Protein AF-A0A972VEL7-F1 (afdb_monomer_lite)

Foldseek 3Di:
DALVVLCVLLVHDPPDDLVVSVVSLVVVLVVLVVQCDPPHDPVSNVVSVVSNVSSVVSNVNNPDDPPPDDDDDDDDDDDPDDPPDPPPVVVVVVVVVVPDPDPPVVVVVVVVVVVVVVVVVVVD

Structure (mmCIF, N/CA/C/O backbone):
data_AF-A0A972VEL7-F1
#
_entry.id   AF-A0A972VEL7-F1
#
loop_
_atom_site.group_PDB
_atom_site.id
_atom_site.type_symbol
_atom_site.label_atom_id
_atom_site.label_alt_id
_atom_site.label_comp_id
_atom_site.label_asym_id
_atom_site.label_entity_id
_atom_site.label_seq_id
_atom_site.pdbx_PDB_ins_code
_atom_site.Cartn_x
_atom_site.Cartn_y
_atom_site.Cartn_z
_atom_site.occupancy
_atom_site.B_iso_or_equiv
_atom_site.auth_seq_id
_atom_site.auth_comp_id
_atom_site.auth_asym_id
_atom_site.auth_atom_id
_atom_site.pdbx_PDB_model_num
ATOM 1 N N . MET A 1 1 ? 3.871 1.794 16.762 1.00 67.38 1 MET A N 1
ATOM 2 C CA . MET A 1 1 ? 3.010 2.881 16.251 1.00 67.38 1 MET A CA 1
ATOM 3 C C . MET A 1 1 ? 1.675 2.881 16.990 1.00 67.38 1 MET A C 1
ATOM 5 O O . MET A 1 1 ? 1.103 1.811 17.176 1.00 67.38 1 MET A O 1
ATOM 9 N N . THR A 1 2 ? 1.201 4.034 17.469 1.00 83.81 2 THR A N 1
ATOM 10 C CA . THR A 1 2 ? -0.061 4.138 18.234 1.00 83.81 2 THR A CA 1
ATOM 11 C C . THR A 1 2 ? -1.268 4.430 17.333 1.00 83.81 2 THR A C 1
ATOM 13 O O . THR A 1 2 ? -1.120 4.937 16.223 1.00 83.81 2 THR A O 1
ATOM 16 N N . LYS A 1 3 ? -2.494 4.159 17.812 1.00 79.81 3 LYS A N 1
ATOM 17 C CA . LYS A 1 3 ? -3.736 4.441 17.058 1.00 79.81 3 LYS A CA 1
ATOM 18 C C . LYS A 1 3 ? -3.921 5.926 16.730 1.00 79.81 3 LYS A C 1
ATOM 20 O O . LYS A 1 3 ? -4.481 6.260 15.692 1.00 79.81 3 LYS A O 1
ATOM 25 N N . THR A 1 4 ? -3.454 6.819 17.599 1.00 83.19 4 THR A N 1
ATOM 26 C CA . THR A 1 4 ? -3.493 8.271 17.373 1.00 83.19 4 THR A CA 1
ATOM 27 C C . THR A 1 4 ? -2.503 8.699 16.294 1.00 83.19 4 THR A C 1
ATOM 29 O O . THR A 1 4 ? -2.877 9.460 15.406 1.00 83.19 4 THR A O 1
ATOM 32 N N . GLN A 1 5 ? -1.282 8.152 16.308 1.00 83.19 5 GLN A N 1
ATOM 33 C CA . GLN A 1 5 ? -0.308 8.353 15.230 1.00 83.19 5 GLN A CA 1
ATOM 34 C C . GLN A 1 5 ? -0.838 7.815 13.896 1.00 83.19 5 GLN A C 1
ATOM 36 O O . GLN A 1 5 ? -0.767 8.512 12.894 1.00 83.19 5 GLN A O 1
ATOM 41 N N . ALA A 1 6 ? -1.465 6.637 13.896 1.00 84.69 6 ALA A N 1
ATOM 42 C CA . ALA A 1 6 ? -2.080 6.053 12.706 1.00 84.69 6 ALA A CA 1
ATOM 43 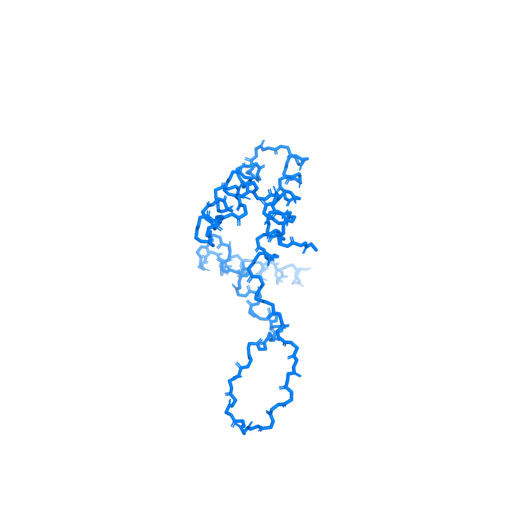C C . ALA A 1 6 ? -3.163 6.931 12.082 1.00 84.69 6 ALA A C 1
ATOM 45 O O . ALA A 1 6 ? -3.179 7.144 10.873 1.00 84.69 6 ALA A O 1
ATOM 46 N N . ARG A 1 7 ? -4.039 7.495 12.916 1.00 84.38 7 ARG A N 1
ATOM 47 C CA . ARG A 1 7 ? -5.063 8.438 12.460 1.00 84.38 7 ARG A CA 1
ATOM 48 C C . ARG A 1 7 ? -4.457 9.717 11.896 1.00 84.38 7 ARG A C 1
ATOM 50 O O . ARG A 1 7 ? -4.962 10.214 10.899 1.00 84.38 7 ARG A O 1
ATOM 57 N N . LYS A 1 8 ? -3.362 10.210 12.485 1.00 87.06 8 LYS A N 1
ATOM 58 C CA . LYS A 1 8 ? -2.645 11.387 11.980 1.00 87.06 8 LYS A CA 1
ATOM 59 C C . LYS A 1 8 ? -2.022 11.127 10.605 1.00 87.06 8 LYS A C 1
ATOM 61 O O . LYS A 1 8 ? -2.199 11.954 9.721 1.00 87.06 8 LYS A O 1
ATOM 66 N N . ILE A 1 9 ? -1.366 9.979 10.419 1.00 85.44 9 ILE A N 1
ATOM 67 C CA . ILE A 1 9 ? -0.766 9.579 9.131 1.00 85.44 9 ILE A CA 1
ATOM 68 C C . ILE A 1 9 ? -1.838 9.436 8.046 1.00 85.44 9 ILE A C 1
ATOM 70 O O . ILE A 1 9 ? -1.651 9.889 6.925 1.00 85.44 9 ILE A O 1
ATOM 74 N N . LEU A 1 10 ? -3.000 8.878 8.390 1.00 83.44 10 LEU A N 1
ATOM 75 C CA . LEU A 1 10 ? -4.114 8.734 7.453 1.00 83.44 10 LEU A CA 1
ATOM 76 C C . LEU A 1 10 ? -4.941 10.023 7.263 1.00 83.44 10 LEU A C 1
ATOM 78 O O . LEU A 1 10 ? -5.883 10.022 6.474 1.00 83.44 10 LEU A O 1
ATOM 82 N N . GLY A 1 11 ? -4.644 11.105 7.994 1.00 86.06 11 GLY A N 1
ATOM 83 C CA . GLY A 1 11 ? -5.407 12.359 7.938 1.00 86.06 11 GLY A CA 1
ATOM 84 C C . GLY A 1 11 ? -6.843 12.247 8.467 1.00 86.06 11 GLY A C 1
ATOM 85 O O . GLY A 1 11 ? -7.735 12.972 8.032 1.00 86.06 11 GLY A O 1
ATOM 86 N N . ILE A 1 12 ? -7.098 11.312 9.383 1.00 86.25 12 ILE A N 1
ATOM 87 C CA . ILE A 1 12 ? -8.436 10.964 9.864 1.00 86.25 12 ILE A CA 1
ATOM 88 C C . ILE A 1 12 ? -8.699 11.608 11.232 1.00 86.25 12 ILE A C 1
ATOM 90 O O . ILE A 1 12 ? -7.882 11.515 12.149 1.00 86.25 12 ILE A O 1
ATOM 94 N N . SER A 1 13 ? -9.889 12.196 11.405 1.00 83.69 13 SER A N 1
ATOM 95 C CA . SER A 1 13 ? -10.357 12.694 12.706 1.00 83.69 13 SER A CA 1
ATOM 96 C C . SER A 1 13 ? -10.420 11.585 13.768 1.00 83.69 13 SER A C 1
ATOM 98 O O . SER A 1 13 ? -10.761 10.433 13.487 1.00 83.69 13 SER A O 1
ATOM 100 N N . SER A 1 14 ? -10.175 11.937 15.031 1.00 78.25 14 SER A N 1
ATOM 101 C CA . SER A 1 14 ? -10.312 11.024 16.173 1.00 78.25 14 SER A CA 1
ATOM 102 C C . SER A 1 14 ? -11.728 10.444 16.331 1.00 78.25 14 SER A C 1
ATOM 104 O O . SER A 1 14 ? -11.869 9.355 16.897 1.00 78.25 14 SER A O 1
ATOM 106 N N . SER A 1 15 ? -12.748 11.128 15.803 1.00 78.94 15 SER A N 1
ATOM 107 C CA . SER A 1 15 ? -14.159 10.723 15.831 1.00 78.94 15 SER A CA 1
ATOM 108 C C . SER A 1 15 ? -14.604 9.881 14.631 1.00 78.94 15 SER A C 1
ATOM 110 O O . SER A 1 15 ? -15.733 9.392 14.610 1.00 78.94 15 SER A O 1
ATOM 112 N N . ALA A 1 16 ? -13.751 9.690 13.622 1.00 81.56 16 ALA A N 1
ATOM 113 C CA . ALA A 1 16 ? -14.135 8.957 12.424 1.00 81.56 16 ALA A CA 1
ATOM 114 C C . ALA A 1 16 ? -14.331 7.458 12.709 1.00 81.56 16 ALA A C 1
ATOM 116 O O . ALA A 1 16 ? -13.497 6.801 13.341 1.00 81.56 16 ALA A O 1
ATOM 117 N N . GLY A 1 17 ? -15.433 6.909 12.196 1.00 84.12 17 GLY A N 1
ATOM 118 C CA . GLY A 1 17 ? -15.717 5.479 12.255 1.00 84.12 17 GLY A CA 1
ATOM 119 C C . GLY A 1 17 ? -14.778 4.645 11.377 1.00 84.12 17 GLY A C 1
ATOM 120 O O . GLY A 1 17 ? -14.173 5.131 10.424 1.00 84.12 17 GLY A O 1
ATOM 121 N N . LEU A 1 18 ? -14.699 3.341 11.657 1.00 83.19 18 LEU A N 1
ATOM 122 C CA . LEU A 1 18 ? -13.827 2.412 10.923 1.00 83.19 18 LEU A CA 1
ATOM 123 C C . LEU A 1 18 ? -14.114 2.398 9.406 1.00 83.19 18 LEU A C 1
ATOM 125 O O . LEU A 1 18 ? -13.189 2.373 8.604 1.00 83.19 18 LEU A O 1
ATOM 129 N N . LYS A 1 19 ? -15.393 2.475 9.007 1.00 85.19 19 LYS A N 1
ATOM 130 C CA . LYS A 1 19 ? -15.803 2.478 7.589 1.00 85.19 19 LYS A CA 1
ATOM 131 C C . LYS A 1 19 ? -15.361 3.738 6.837 1.00 85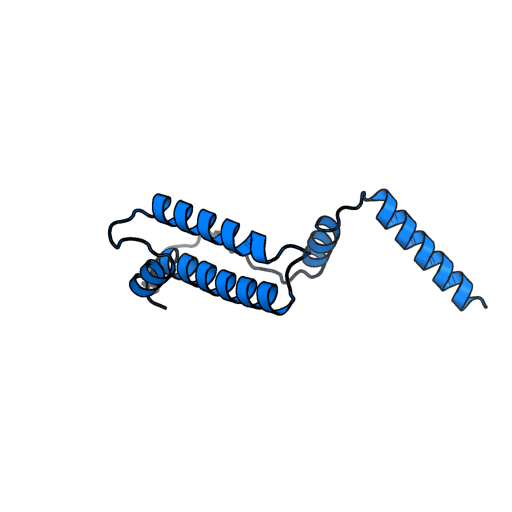.19 19 LYS A C 1
ATOM 133 O O . LYS A 1 19 ? -15.001 3.655 5.665 1.00 85.19 19 LYS A O 1
ATOM 138 N N . SER A 1 20 ? -15.402 4.911 7.477 1.00 86.44 20 SER A N 1
ATOM 139 C CA . SER A 1 20 ? -14.916 6.142 6.840 1.00 86.44 20 SER A CA 1
ATOM 140 C C . SER A 1 20 ? -13.393 6.148 6.764 1.00 86.44 20 SER A C 1
ATOM 142 O O . SER A 1 20 ? -12.841 6.528 5.735 1.00 86.44 20 SER A O 1
ATOM 144 N N . ALA A 1 21 ? -12.728 5.633 7.800 1.00 86.75 21 ALA A N 1
ATOM 145 C CA . ALA A 1 21 ? -11.289 5.420 7.806 1.00 86.75 21 ALA A CA 1
ATOM 146 C C . ALA A 1 21 ? -10.828 4.485 6.676 1.00 86.75 21 ALA A C 1
ATOM 148 O O . ALA A 1 21 ? -9.865 4.795 5.980 1.00 86.75 21 ALA A O 1
ATOM 149 N N . GLU A 1 22 ? -11.550 3.386 6.439 1.00 88.00 22 GLU A N 1
ATOM 150 C CA . GLU A 1 22 ? -11.264 2.452 5.345 1.00 88.00 22 GLU A CA 1
ATOM 151 C C . GLU A 1 22 ? -11.382 3.120 3.972 1.00 88.00 22 GLU A C 1
ATOM 153 O O . GLU A 1 22 ? -10.540 2.923 3.096 1.00 88.00 22 GLU A O 1
ATOM 158 N N . ARG A 1 23 ? -12.416 3.947 3.780 1.00 90.56 23 ARG A N 1
ATOM 159 C CA . ARG A 1 23 ? -12.623 4.675 2.523 1.00 90.56 23 ARG A CA 1
ATOM 160 C C . ARG A 1 23 ? -11.479 5.650 2.244 1.00 90.56 23 ARG A C 1
ATOM 162 O O . ARG A 1 23 ? -11.030 5.736 1.104 1.00 90.56 23 ARG A O 1
ATOM 169 N N . ILE A 1 24 ? -11.020 6.365 3.272 1.00 89.75 24 ILE A N 1
ATOM 170 C CA . ILE A 1 24 ? -9.891 7.299 3.170 1.00 89.75 24 ILE A CA 1
ATOM 171 C C . ILE A 1 24 ? -8.609 6.533 2.844 1.00 89.75 24 ILE A C 1
ATOM 173 O O . ILE A 1 24 ? -7.938 6.864 1.872 1.00 89.75 24 ILE A O 1
ATOM 177 N N . TYR A 1 25 ? -8.336 5.450 3.573 1.00 90.25 25 TYR A N 1
ATOM 178 C CA . TYR A 1 25 ? -7.194 4.577 3.316 1.00 90.25 25 TYR A CA 1
ATOM 179 C C . TYR A 1 25 ? -7.167 4.066 1.866 1.00 90.25 25 TYR A C 1
ATOM 181 O O . TYR A 1 25 ? -6.171 4.242 1.169 1.00 90.25 25 TYR A O 1
ATOM 189 N N . ARG A 1 26 ? -8.282 3.513 1.365 1.00 91.12 26 ARG A N 1
ATOM 190 C CA . ARG A 1 26 ? -8.369 3.029 -0.024 1.00 91.12 26 ARG A CA 1
ATOM 191 C C . ARG A 1 26 ? -8.128 4.144 -1.044 1.00 91.12 26 ARG A C 1
ATOM 193 O O . ARG A 1 26 ? -7.445 3.910 -2.038 1.00 91.12 26 ARG A O 1
ATOM 200 N N . ARG A 1 27 ? -8.673 5.342 -0.805 1.00 92.56 27 ARG A N 1
ATOM 201 C CA . ARG A 1 27 ? -8.474 6.505 -1.684 1.00 92.56 27 ARG A CA 1
ATOM 202 C C . ARG A 1 27 ? -6.999 6.911 -1.744 1.00 92.56 27 ARG A C 1
ATOM 204 O O . ARG A 1 27 ? -6.488 7.123 -2.841 1.00 92.56 27 ARG A O 1
ATOM 211 N N . GLU A 1 28 ? -6.324 6.995 -0.601 1.00 90.12 28 GLU A N 1
ATOM 212 C CA . GLU A 1 28 ? -4.903 7.357 -0.552 1.00 90.12 28 GLU A CA 1
ATOM 213 C C . GLU A 1 28 ? -4.021 6.276 -1.187 1.00 90.12 28 GLU A C 1
ATOM 215 O O . GLU A 1 28 ? -3.165 6.594 -2.010 1.00 90.12 28 GLU A O 1
ATOM 220 N N . CYS A 1 29 ? -4.294 4.991 -0.934 1.00 90.38 29 CYS A N 1
ATOM 221 C CA . CYS A 1 29 ? -3.590 3.899 -1.611 1.00 90.38 29 CYS A CA 1
ATOM 222 C C . CYS A 1 29 ? -3.731 3.975 -3.136 1.00 90.38 29 CYS A C 1
ATOM 224 O O . CYS A 1 29 ? -2.731 3.874 -3.842 1.00 90.38 29 CYS A O 1
ATOM 226 N N . GLN A 1 30 ? -4.940 4.209 -3.656 1.00 92.56 30 GLN A N 1
ATOM 227 C CA . GLN A 1 30 ? -5.152 4.365 -5.099 1.00 92.56 30 GLN A CA 1
ATOM 228 C C . GLN A 1 30 ? -4.389 5.558 -5.678 1.00 92.56 30 GLN A C 1
ATOM 230 O O . GLN A 1 30 ? -3.910 5.490 -6.808 1.00 92.56 30 GLN A O 1
ATOM 235 N N . LYS A 1 31 ? -4.277 6.658 -4.927 1.00 91.44 31 LYS A N 1
ATOM 236 C CA . LYS A 1 31 ? -3.521 7.838 -5.352 1.00 91.44 31 LYS A CA 1
ATOM 237 C C . LYS A 1 31 ? -2.029 7.522 -5.456 1.00 91.44 31 LYS A C 1
ATOM 239 O O . LYS A 1 31 ? -1.422 7.816 -6.481 1.00 91.44 31 LYS A O 1
ATOM 244 N N . VAL A 1 32 ? -1.465 6.866 -4.442 1.00 90.44 32 VAL A N 1
ATOM 245 C CA . VAL A 1 32 ? -0.046 6.477 -4.406 1.00 90.44 32 VAL A CA 1
ATOM 246 C C . VAL A 1 32 ? 0.281 5.427 -5.474 1.00 90.44 32 VAL A C 1
ATOM 248 O O . VAL A 1 32 ? 1.305 5.536 -6.142 1.00 90.44 32 VAL A O 1
ATOM 251 N N . GLN A 1 33 ? -0.616 4.472 -5.731 1.00 88.94 33 GLN A N 1
ATOM 252 C CA . GLN A 1 33 ? -0.430 3.450 -6.771 1.00 88.94 33 GLN A CA 1
ATOM 253 C C . GLN A 1 33 ? -0.266 4.034 -8.181 1.00 88.94 33 GLN A C 1
ATOM 255 O O . GLN A 1 33 ? 0.477 3.475 -8.984 1.00 88.94 33 GLN A O 1
ATOM 260 N N . ARG A 1 34 ? -0.883 5.184 -8.490 1.00 89.62 34 ARG A N 1
ATOM 261 C CA . ARG A 1 34 ? -0.667 5.866 -9.782 1.00 89.62 34 ARG A CA 1
ATOM 262 C C . ARG A 1 34 ? 0.781 6.313 -9.960 1.00 89.62 34 ARG A C 1
ATOM 264 O O . ARG A 1 34 ? 1.292 6.301 -11.074 1.00 89.62 34 ARG A O 1
ATOM 271 N N . HIS A 1 35 ? 1.461 6.654 -8.868 1.00 85.62 35 HIS A N 1
ATOM 272 C CA . HIS A 1 35 ? 2.874 7.021 -8.901 1.00 85.62 35 HIS A CA 1
ATOM 273 C C . HIS A 1 35 ? 3.798 5.808 -9.100 1.00 85.62 35 HIS A C 1
ATOM 275 O O . HIS A 1 35 ? 4.943 5.979 -9.508 1.00 85.62 35 HIS A O 1
ATOM 281 N N . MET A 1 36 ? 3.294 4.583 -8.920 1.00 81.81 36 MET A N 1
ATOM 282 C CA . MET A 1 36 ? 4.036 3.345 -9.188 1.00 81.81 36 MET A CA 1
ATOM 283 C C . MET A 1 36 ? 3.936 2.872 -10.650 1.00 81.81 36 MET A C 1
ATOM 285 O O . MET A 1 36 ? 4.566 1.878 -11.009 1.00 81.81 36 MET A O 1
ATOM 289 N N . MET A 1 37 ? 3.164 3.560 -11.501 1.00 86.62 37 MET A N 1
ATOM 290 C CA . MET A 1 37 ? 2.966 3.159 -12.896 1.00 86.62 37 MET A CA 1
ATOM 291 C C . MET A 1 37 ? 4.257 3.239 -13.734 1.00 86.62 37 MET A C 1
ATOM 293 O O . MET A 1 37 ? 5.115 4.100 -13.493 1.00 86.62 37 MET A O 1
ATOM 297 N N . PRO A 1 38 ? 4.397 2.362 -14.748 1.00 74.00 38 PRO A N 1
ATOM 298 C CA . PRO A 1 38 ? 5.480 2.463 -15.716 1.00 74.00 38 PRO A CA 1
ATOM 299 C C . PRO A 1 38 ? 5.356 3.793 -16.471 1.00 74.00 38 PRO A C 1
ATOM 301 O O . PRO A 1 38 ? 4.325 4.086 -17.065 1.00 74.00 38 PRO A O 1
ATOM 304 N N . GLY A 1 39 ? 6.397 4.620 -16.388 1.00 85.12 39 GLY A N 1
ATOM 305 C CA . GLY A 1 39 ? 6.414 5.989 -16.921 1.00 85.12 39 GLY A CA 1
ATOM 306 C C . GLY A 1 39 ? 7.019 7.000 -15.946 1.00 85.12 39 GLY A C 1
ATOM 307 O O . GLY A 1 39 ? 7.705 7.920 -16.374 1.00 85.12 39 GLY A O 1
ATOM 308 N N . ASN A 1 40 ? 6.871 6.767 -14.638 1.00 85.19 40 ASN A N 1
ATOM 309 C CA . ASN A 1 40 ? 7.504 7.597 -13.605 1.00 85.19 40 ASN A CA 1
ATOM 310 C C . ASN A 1 40 ? 8.951 7.165 -13.345 1.00 85.19 40 ASN A C 1
ATOM 312 O O . ASN A 1 40 ? 9.330 6.023 -13.638 1.00 85.19 40 ASN A O 1
ATOM 316 N N . THR A 1 41 ? 9.756 8.048 -12.762 1.00 91.44 41 THR A N 1
ATOM 317 C CA . THR A 1 41 ? 11.162 7.762 -12.440 1.00 91.44 41 THR A CA 1
ATOM 318 C C . THR A 1 41 ? 11.292 6.692 -11.349 1.00 91.44 41 THR A C 1
ATOM 320 O O . THR A 1 41 ? 10.378 6.468 -10.557 1.00 91.44 41 THR A O 1
ATOM 323 N N . ILE A 1 42 ? 12.443 6.013 -11.279 1.00 89.19 42 ILE A N 1
ATOM 324 C CA . ILE A 1 42 ? 12.694 4.975 -10.260 1.00 89.19 42 ILE A CA 1
ATOM 325 C C . ILE A 1 42 ? 12.580 5.557 -8.842 1.00 89.19 42 ILE A C 1
ATOM 327 O O . ILE A 1 42 ? 11.956 4.940 -7.980 1.00 89.19 42 ILE A O 1
ATOM 331 N N . LEU A 1 43 ? 13.112 6.764 -8.624 1.00 91.88 43 LEU A N 1
ATOM 332 C CA . LEU A 1 43 ? 13.026 7.476 -7.345 1.00 91.88 43 LEU A CA 1
ATOM 333 C C . LEU A 1 43 ? 11.576 7.749 -6.927 1.00 91.88 43 LEU A C 1
ATOM 335 O O . LEU A 1 43 ? 11.220 7.556 -5.767 1.00 91.88 43 LEU A O 1
ATOM 339 N N . GLU A 1 44 ? 10.717 8.158 -7.862 1.00 86.50 44 GLU A N 1
ATOM 340 C CA . GLU A 1 44 ? 9.295 8.383 -7.577 1.00 86.50 44 GLU A CA 1
ATOM 341 C C . GLU A 1 44 ? 8.570 7.088 -7.218 1.00 86.50 44 GLU A C 1
ATOM 343 O O . GLU A 1 44 ? 7.755 7.080 -6.295 1.00 86.50 44 GLU A O 1
ATOM 348 N N . ARG A 1 45 ? 8.891 5.981 -7.898 1.00 84.88 45 ARG A N 1
ATOM 349 C CA . ARG A 1 45 ? 8.300 4.671 -7.592 1.00 84.88 45 ARG A CA 1
ATOM 350 C C . ARG A 1 45 ? 8.746 4.152 -6.227 1.00 84.88 45 ARG A C 1
ATOM 352 O O . ARG A 1 45 ? 7.906 3.654 -5.483 1.00 84.88 45 ARG A O 1
ATOM 359 N N . GLN A 1 46 ? 10.023 4.314 -5.876 1.00 90.56 46 GLN A N 1
ATOM 360 C CA . GLN A 1 46 ? 10.543 3.965 -4.548 1.00 90.56 46 GLN A CA 1
ATOM 361 C C . GLN A 1 46 ? 9.865 4.793 -3.455 1.00 90.56 46 GLN A C 1
ATOM 363 O O . GLN A 1 46 ? 9.316 4.241 -2.508 1.00 90.56 46 GLN A O 1
ATOM 368 N N . LYS A 1 47 ? 9.778 6.114 -3.641 1.00 90.38 47 LYS A N 1
ATOM 369 C CA . LYS A 1 47 ? 9.094 6.998 -2.692 1.00 90.38 47 LYS A CA 1
ATOM 370 C C . LYS A 1 47 ? 7.609 6.653 -2.540 1.00 90.38 47 LYS A C 1
ATOM 372 O O . LYS A 1 47 ? 7.067 6.696 -1.435 1.00 90.38 47 LYS A O 1
ATOM 377 N N . ALA A 1 48 ? 6.939 6.298 -3.637 1.00 88.69 48 ALA A N 1
ATOM 378 C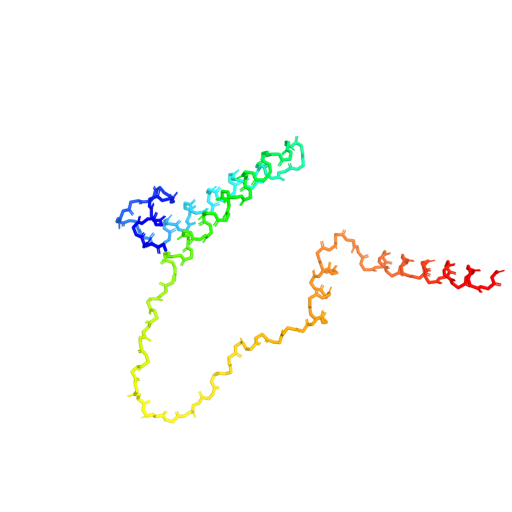 CA . ALA A 1 48 ? 5.558 5.830 -3.602 1.00 88.69 48 ALA A CA 1
ATOM 379 C C . ALA A 1 48 ? 5.429 4.508 -2.829 1.00 88.69 48 ALA A C 1
ATOM 381 O O . ALA A 1 48 ? 4.500 4.355 -2.040 1.00 88.69 48 ALA A O 1
ATOM 382 N N . GLN A 1 49 ? 6.377 3.585 -2.995 1.00 89.56 49 GLN A N 1
ATOM 383 C CA . GLN A 1 49 ? 6.415 2.327 -2.253 1.00 89.56 49 GLN A CA 1
ATOM 384 C C . GLN A 1 49 ? 6.581 2.555 -0.744 1.00 89.56 49 GLN A C 1
ATOM 386 O O . GLN A 1 49 ? 5.805 1.998 0.034 1.00 89.56 49 GLN A O 1
ATOM 391 N N . ASP A 1 50 ? 7.504 3.426 -0.336 1.00 92.44 50 ASP A N 1
ATOM 392 C CA . ASP A 1 50 ? 7.699 3.793 1.073 1.00 92.44 50 ASP A CA 1
ATOM 393 C C . ASP A 1 50 ? 6.429 4.411 1.670 1.00 92.44 50 ASP A C 1
ATOM 395 O O . ASP A 1 50 ? 5.978 4.029 2.751 1.00 92.44 50 ASP A O 1
ATOM 399 N N . THR A 1 51 ? 5.782 5.305 0.916 1.00 89.69 51 THR A N 1
ATOM 400 C CA . THR A 1 51 ? 4.520 5.941 1.329 1.00 89.69 51 THR A CA 1
ATOM 401 C C . THR A 1 51 ? 3.396 4.908 1.486 1.00 89.69 51 THR A C 1
ATOM 403 O O . THR A 1 51 ? 2.574 4.989 2.399 1.00 89.69 51 THR A O 1
ATOM 406 N N . LEU A 1 52 ? 3.347 3.903 0.609 1.00 91.25 52 LEU A N 1
ATOM 407 C CA . LEU A 1 52 ? 2.347 2.838 0.660 1.00 91.25 52 LEU A CA 1
ATOM 408 C C . LEU A 1 52 ? 2.579 1.908 1.862 1.00 91.25 52 LEU A C 1
ATOM 410 O O . LEU A 1 52 ? 1.621 1.511 2.534 1.00 91.25 52 LEU A O 1
ATOM 414 N N . LEU A 1 53 ? 3.838 1.610 2.186 1.00 90.19 53 LEU A N 1
ATOM 415 C CA . LEU A 1 53 ? 4.218 0.888 3.403 1.00 90.19 53 LEU A CA 1
ATOM 416 C C . LEU A 1 53 ? 3.830 1.665 4.670 1.00 90.19 53 LEU A C 1
ATOM 418 O O . LEU A 1 53 ? 3.283 1.092 5.615 1.00 90.19 53 LEU A O 1
ATOM 422 N N . GLU A 1 54 ? 4.019 2.982 4.680 1.00 90.12 54 GLU A N 1
ATOM 423 C CA . GLU A 1 54 ? 3.615 3.819 5.810 1.00 90.12 54 GLU A CA 1
ATOM 424 C C . GLU A 1 54 ? 2.086 3.805 6.001 1.00 90.12 54 GLU A C 1
ATOM 426 O O . GLU A 1 54 ? 1.595 3.527 7.101 1.00 90.12 54 GLU A O 1
ATOM 431 N N . LEU A 1 55 ? 1.318 3.985 4.920 1.00 89.44 55 LEU A N 1
ATOM 432 C CA . LEU A 1 55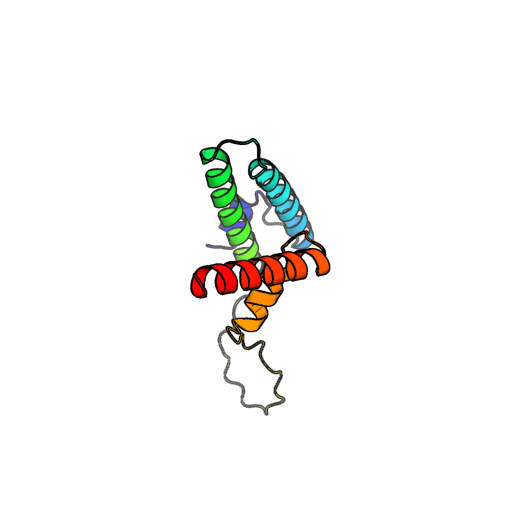 ? -0.151 3.945 4.943 1.00 89.44 55 LEU A CA 1
ATOM 433 C C . LEU A 1 55 ? -0.700 2.581 5.387 1.00 89.44 55 LEU A C 1
ATOM 435 O O . LEU A 1 55 ? -1.637 2.517 6.190 1.00 89.44 55 LEU A O 1
ATOM 439 N N . THR A 1 56 ? -0.128 1.484 4.889 1.00 88.06 56 THR A N 1
ATOM 440 C CA . THR A 1 56 ? -0.534 0.118 5.267 1.00 88.06 56 THR A CA 1
ATOM 441 C C . THR A 1 56 ? -0.229 -0.167 6.737 1.00 88.06 56 THR A C 1
ATOM 443 O O . THR A 1 56 ? -1.086 -0.704 7.446 1.00 88.06 56 THR A O 1
ATOM 446 N N . SER A 1 57 ? 0.934 0.261 7.240 1.00 88.06 57 SER A N 1
ATOM 447 C CA . SER A 1 57 ? 1.287 0.133 8.660 1.00 88.06 57 SER A CA 1
ATOM 448 C C . SER A 1 57 ? 0.329 0.922 9.564 1.00 88.06 57 SER A C 1
ATOM 450 O O . SER A 1 57 ? -0.107 0.422 10.609 1.00 88.06 57 SER A O 1
ATOM 452 N N . ALA A 1 58 ? -0.094 2.112 9.120 1.00 87.62 58 ALA A N 1
ATOM 453 C CA . ALA A 1 58 ? -1.075 2.937 9.809 1.00 87.62 58 ALA A CA 1
ATOM 454 C C . ALA A 1 58 ? -2.442 2.262 9.873 1.00 87.62 58 ALA A C 1
ATOM 456 O O . ALA A 1 58 ? -3.046 2.153 10.945 1.00 87.62 58 ALA A O 1
ATOM 457 N N . TRP A 1 59 ? -2.911 1.746 8.741 1.00 88.69 59 TRP A N 1
ATOM 458 C CA . TRP A 1 59 ? -4.155 0.993 8.681 1.00 88.69 59 TRP A CA 1
ATOM 459 C C . TRP A 1 59 ? -4.121 -0.224 9.611 1.00 88.69 59 TRP A C 1
ATOM 461 O O . TRP A 1 59 ? -5.039 -0.429 10.411 1.00 88.69 59 TRP A O 1
ATOM 471 N N . HIS A 1 60 ? -3.022 -0.980 9.590 1.00 87.88 60 HIS A N 1
ATOM 472 C CA . HIS A 1 60 ? -2.862 -2.157 10.432 1.00 87.88 60 HIS A CA 1
ATOM 473 C C . HIS A 1 60 ? -2.874 -1.805 11.929 1.00 87.88 60 HIS A C 1
ATOM 475 O O . HIS A 1 60 ? -3.530 -2.497 12.711 1.00 87.88 60 HIS A O 1
ATOM 481 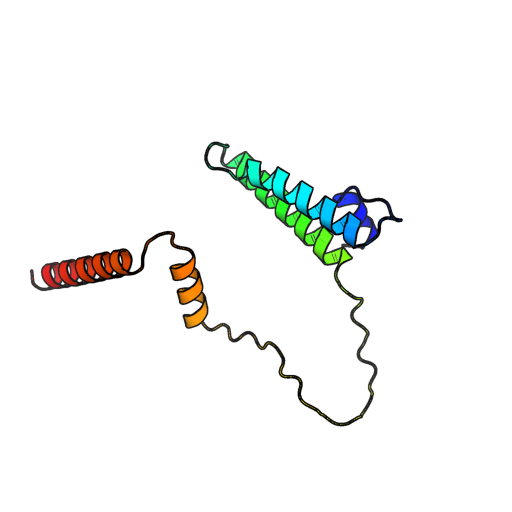N N . ALA A 1 61 ? -2.228 -0.708 12.337 1.00 85.12 61 ALA A N 1
ATOM 482 C CA . ALA A 1 61 ? -2.234 -0.231 13.721 1.00 85.12 61 ALA A CA 1
ATOM 483 C C . ALA A 1 61 ? -3.632 0.200 14.210 1.00 85.12 61 ALA A C 1
ATOM 485 O O . ALA A 1 61 ? -3.936 0.095 15.402 1.00 85.12 61 ALA A O 1
ATOM 486 N N . MET A 1 62 ? -4.508 0.666 13.312 1.00 83.69 62 MET A N 1
ATOM 487 C CA . MET A 1 62 ? -5.907 0.950 13.650 1.00 83.69 62 MET A CA 1
ATOM 488 C C . MET A 1 62 ? -6.767 -0.313 13.723 1.00 83.69 62 MET A C 1
ATOM 490 O O . MET A 1 62 ? -7.663 -0.381 14.569 1.00 83.69 62 MET A O 1
ATOM 494 N N . ASN A 1 63 ? -6.494 -1.291 12.855 1.00 79.12 63 ASN A N 1
ATOM 495 C CA . ASN A 1 63 ? -7.326 -2.479 12.672 1.00 79.12 63 ASN A CA 1
ATOM 496 C C . ASN A 1 63 ? -6.938 -3.658 13.586 1.00 79.12 63 ASN A C 1
ATOM 498 O O . ASN A 1 63 ? -7.713 -4.605 13.734 1.00 79.12 63 ASN A O 1
ATOM 502 N N . THR A 1 64 ? -5.781 -3.610 14.258 1.00 67.62 64 THR A N 1
ATOM 503 C CA . THR A 1 64 ? -5.461 -4.585 15.305 1.00 67.62 64 THR A CA 1
ATOM 504 C C . THR A 1 64 ? -6.431 -4.435 16.480 1.00 67.62 64 THR A C 1
ATOM 506 O O . THR A 1 64 ? -6.482 -3.431 17.209 1.00 67.62 64 THR A O 1
ATOM 509 N N . LYS A 1 65 ? -7.243 -5.479 16.677 1.00 57.19 65 LYS A N 1
ATOM 510 C CA . LYS A 1 65 ? -7.952 -5.693 17.940 1.00 57.19 65 LYS A CA 1
ATOM 511 C C . LYS A 1 65 ? -6.889 -5.790 19.041 1.00 57.19 65 LYS A C 1
ATOM 513 O O . LYS A 1 65 ? -5.864 -6.432 18.812 1.00 57.19 65 LYS A O 1
ATOM 518 N N . PRO A 1 66 ? -7.089 -5.160 20.213 1.00 50.41 66 PRO A N 1
ATOM 519 C CA . PRO A 1 66 ? -6.149 -5.312 21.312 1.00 50.41 66 PRO A CA 1
ATOM 520 C C . PRO A 1 66 ? -6.009 -6.806 21.603 1.00 50.41 66 PRO A C 1
ATOM 522 O O . PRO A 1 66 ? -7.009 -7.480 21.862 1.00 50.41 66 PRO A O 1
ATOM 525 N N . VAL A 1 67 ? -4.783 -7.321 21.504 1.00 46.00 67 VAL A N 1
ATOM 526 C CA . VAL A 1 67 ? -4.448 -8.687 21.903 1.00 46.00 67 VAL A CA 1
ATOM 527 C C . VAL A 1 67 ? -4.835 -8.799 23.374 1.00 46.00 67 VAL A C 1
ATOM 529 O O . VAL A 1 67 ? -4.182 -8.232 24.251 1.00 46.00 67 VAL A O 1
ATOM 532 N N . LYS A 1 68 ? -5.972 -9.446 23.650 1.00 44.81 68 LYS A N 1
ATOM 533 C CA . LYS A 1 68 ? -6.379 -9.750 25.019 1.00 44.81 68 LYS A CA 1
ATOM 534 C C . LYS A 1 68 ? -5.301 -10.671 25.579 1.00 44.81 68 LYS A C 1
ATOM 536 O O . LYS A 1 68 ? -5.081 -11.750 25.037 1.00 44.81 68 LYS A O 1
ATOM 541 N N . ARG A 1 69 ? -4.623 -10.218 26.639 1.00 48.72 69 ARG A N 1
ATOM 542 C CA . ARG A 1 69 ? -3.721 -11.041 27.458 1.00 48.72 69 ARG A CA 1
ATOM 543 C C . ARG A 1 69 ? -4.384 -12.406 27.705 1.00 48.72 69 ARG A C 1
ATOM 545 O O . ARG A 1 69 ? -5.594 -12.417 27.954 1.00 48.72 69 ARG A O 1
ATOM 552 N N . PRO A 1 70 ? -3.654 -13.532 27.635 1.00 43.22 70 PRO A N 1
ATOM 553 C CA . PRO A 1 70 ? -4.254 -14.847 27.803 1.00 43.22 70 PRO A CA 1
ATOM 554 C C . PRO A 1 70 ? -4.754 -14.988 29.245 1.00 43.22 70 PRO A C 1
ATOM 556 O O . PRO A 1 70 ? -3.992 -15.247 30.171 1.00 43.22 70 PRO A O 1
ATOM 559 N N . VAL A 1 71 ? -6.053 -14.767 29.450 1.00 49.00 71 VAL A N 1
ATOM 560 C CA . VAL A 1 71 ? -6.721 -15.085 30.710 1.00 49.00 71 VAL A CA 1
ATOM 561 C C . VAL A 1 71 ? -6.939 -16.587 30.710 1.00 49.00 71 VAL A C 1
ATOM 563 O O . VAL A 1 71 ? -7.771 -17.110 29.971 1.00 49.00 71 VAL A O 1
ATOM 566 N N . ASN A 1 72 ? -6.143 -17.252 31.539 1.00 48.62 72 ASN A N 1
ATOM 567 C CA . ASN A 1 72 ? -6.227 -18.653 31.910 1.00 48.62 72 ASN A CA 1
ATOM 568 C C . ASN A 1 72 ? -7.689 -19.042 32.210 1.00 48.62 72 ASN A C 1
ATOM 570 O O . ASN A 1 72 ? -8.224 -18.747 33.279 1.00 48.62 72 ASN A O 1
ATOM 574 N N . ARG A 1 73 ? -8.369 -19.663 31.244 1.00 45.22 73 ARG A N 1
ATOM 575 C CA . ARG A 1 73 ? -9.675 -20.297 31.440 1.00 45.22 73 ARG A CA 1
ATOM 576 C C . ARG A 1 73 ? -9.602 -21.707 30.885 1.00 45.22 73 ARG A C 1
ATOM 578 O O . ARG A 1 73 ? -9.766 -21.934 29.693 1.00 45.22 73 ARG A O 1
ATOM 585 N N . LYS A 1 74 ? -9.369 -22.650 31.798 1.00 54.97 74 LYS A N 1
ATOM 586 C CA . LYS A 1 74 ? -9.627 -24.077 31.606 1.00 54.97 74 LYS A CA 1
ATOM 587 C C . LYS A 1 74 ? -11.090 -24.255 31.174 1.00 54.97 74 LYS A C 1
ATOM 589 O O . LYS A 1 74 ? -11.984 -24.038 31.987 1.00 54.97 74 LYS A O 1
ATOM 594 N N . ARG A 1 75 ? -11.337 -24.622 29.914 1.00 45.28 75 ARG A N 1
ATOM 595 C CA . ARG A 1 75 ? -12.558 -25.304 29.438 1.00 45.28 75 ARG A CA 1
ATOM 596 C C . ARG A 1 75 ? -12.295 -25.949 28.069 1.00 45.28 75 ARG A C 1
ATOM 598 O O . ARG A 1 75 ? -11.405 -25.488 27.359 1.00 45.28 75 ARG A O 1
ATOM 605 N N . PRO A 1 76 ? -12.991 -27.053 27.750 1.00 46.69 76 PRO A N 1
ATOM 606 C CA . PRO A 1 76 ? -12.473 -28.077 26.862 1.00 46.69 76 PRO A CA 1
ATOM 607 C C . PRO A 1 76 ? -12.558 -27.696 25.386 1.00 46.69 76 PRO A C 1
ATOM 609 O O . PRO A 1 76 ? -13.464 -27.008 24.920 1.00 46.69 76 PRO A O 1
ATOM 612 N N . VAL A 1 77 ? -11.550 -28.210 24.701 1.00 49.84 77 VAL A N 1
ATOM 613 C CA . VAL A 1 77 ? -11.208 -28.128 23.291 1.00 49.84 77 VAL A CA 1
ATOM 614 C C . VAL A 1 77 ? -12.379 -28.526 22.382 1.00 49.84 77 VAL A C 1
ATOM 616 O O . VAL A 1 77 ? -12.810 -29.674 22.370 1.00 49.84 77 VAL A O 1
ATOM 619 N N . ARG A 1 78 ? -12.823 -27.591 21.537 1.00 44.62 78 ARG A N 1
ATOM 620 C CA . ARG A 1 78 ? -13.223 -27.898 20.158 1.00 44.62 78 ARG A CA 1
ATOM 621 C C . ARG A 1 78 ? -12.248 -27.153 19.257 1.00 44.62 78 ARG A C 1
ATOM 623 O O . ARG A 1 78 ? -12.217 -25.927 19.258 1.00 44.62 78 ARG A O 1
ATOM 630 N N . GLN A 1 79 ? -11.381 -27.925 18.608 1.00 44.81 79 GLN A N 1
ATOM 631 C CA . GLN A 1 79 ? -10.319 -27.463 17.723 1.00 44.81 79 GLN A CA 1
ATOM 632 C C . GLN A 1 79 ? -10.922 -26.667 16.564 1.00 44.81 79 GLN A C 1
ATOM 634 O O . GLN A 1 79 ? -11.492 -27.236 15.641 1.00 44.81 79 GLN A O 1
ATOM 639 N N . THR A 1 80 ? -10.782 -25.347 16.611 1.00 42.09 80 THR A N 1
ATOM 640 C CA . THR A 1 80 ? -10.795 -24.524 15.406 1.00 42.09 80 THR A CA 1
ATOM 641 C C . THR A 1 80 ? -9.369 -24.546 14.886 1.00 42.09 80 THR A C 1
ATOM 643 O O . THR A 1 80 ? -8.467 -23.984 15.509 1.00 42.09 80 THR A O 1
ATOM 646 N N . THR A 1 81 ? -9.150 -25.285 13.807 1.00 43.59 81 THR A N 1
ATOM 647 C CA . THR A 1 81 ? -7.853 -25.426 13.154 1.00 43.59 81 THR A CA 1
ATOM 648 C C . THR A 1 81 ? -7.351 -24.041 12.762 1.00 43.59 81 THR A C 1
ATOM 650 O O . THR A 1 81 ? -8.027 -23.289 12.062 1.00 43.59 81 THR A O 1
ATOM 653 N N . ALA A 1 82 ? -6.184 -23.686 13.293 1.00 49.03 82 ALA A N 1
ATOM 654 C CA . ALA A 1 82 ? -5.442 -22.499 12.915 1.00 49.03 82 ALA A CA 1
ATOM 655 C C . ALA A 1 82 ? -5.232 -22.473 11.391 1.00 49.03 82 ALA A C 1
ATOM 657 O O . ALA A 1 82 ? -5.031 -23.542 10.804 1.00 49.03 82 ALA A O 1
ATOM 658 N N . PRO A 1 83 ? -5.171 -21.297 10.739 1.00 44.09 83 PRO A N 1
ATOM 659 C CA . PRO A 1 83 ? -4.428 -21.200 9.501 1.00 44.09 83 PRO A CA 1
ATOM 660 C C . PRO A 1 83 ? -2.954 -21.291 9.902 1.00 44.09 83 PRO A C 1
ATOM 662 O O . PRO A 1 83 ? -2.267 -20.292 10.106 1.00 44.09 83 PRO A O 1
ATOM 665 N N . ASN A 1 84 ? -2.496 -22.522 10.108 1.00 43.62 84 ASN A N 1
ATOM 666 C CA . ASN A 1 84 ? -1.097 -22.836 9.932 1.00 43.62 84 ASN A CA 1
ATOM 667 C C . ASN A 1 84 ? -0.799 -22.420 8.493 1.00 43.62 84 ASN A C 1
ATOM 669 O O . ASN A 1 84 ? -1.394 -22.968 7.573 1.00 43.62 84 ASN A O 1
ATOM 673 N N . LEU A 1 85 ? 0.056 -21.418 8.308 1.00 53.44 85 LEU A N 1
ATOM 674 C CA . LEU A 1 85 ? 0.874 -21.362 7.108 1.00 53.44 85 LEU A CA 1
ATOM 675 C C . LEU A 1 85 ? 1.712 -22.649 7.121 1.00 53.44 85 LEU A C 1
ATOM 677 O O . LEU A 1 85 ? 2.611 -22.743 7.963 1.00 53.44 85 LEU A O 1
ATOM 681 N N . PRO A 1 86 ? 1.505 -23.631 6.230 1.00 46.09 86 PRO A N 1
ATOM 682 C CA . PRO A 1 86 ? 2.665 -24.243 5.641 1.00 46.09 86 PRO A CA 1
ATOM 683 C C . PRO A 1 86 ? 3.258 -23.190 4.704 1.00 46.09 86 PRO A C 1
ATOM 685 O O . PRO A 1 86 ? 2.568 -22.588 3.880 1.00 46.09 86 PRO A O 1
ATOM 688 N N . LEU A 1 87 ? 4.549 -22.940 4.863 1.00 56.38 87 LEU A N 1
ATOM 689 C CA . LEU A 1 87 ? 5.372 -22.353 3.820 1.00 56.38 87 LEU A CA 1
ATOM 690 C C . LEU A 1 87 ? 5.449 -23.399 2.691 1.00 56.38 87 LEU A C 1
ATOM 692 O O . LEU A 1 87 ? 6.453 -24.086 2.536 1.00 56.38 87 LEU A O 1
ATOM 696 N N . ASP A 1 88 ? 4.329 -23.628 2.007 1.00 56.56 88 ASP A N 1
ATOM 697 C CA . ASP A 1 88 ? 4.221 -24.621 0.953 1.00 56.56 88 ASP A CA 1
ATOM 698 C C . ASP A 1 88 ? 4.734 -23.964 -0.322 1.00 56.56 88 ASP A C 1
ATOM 700 O O . ASP A 1 88 ? 4.040 -23.165 -0.957 1.00 56.56 88 ASP A O 1
ATOM 704 N N . LEU A 1 89 ? 6.003 -24.226 -0.648 1.00 57.56 89 LEU A N 1
ATOM 705 C CA . LEU A 1 89 ? 6.624 -23.687 -1.855 1.00 57.56 89 LEU A CA 1
ATOM 706 C C . LEU A 1 89 ? 5.781 -24.017 -3.092 1.00 57.56 89 LEU A C 1
ATOM 708 O O . LEU A 1 89 ? 5.724 -23.194 -3.998 1.00 57.56 89 LEU A O 1
ATOM 712 N N . ALA A 1 90 ? 5.099 -25.168 -3.113 1.00 58.31 90 ALA A N 1
ATOM 713 C CA . ALA A 1 90 ? 4.224 -25.558 -4.213 1.00 58.31 90 ALA A CA 1
ATOM 714 C C . ALA A 1 90 ? 3.082 -24.548 -4.433 1.00 58.31 90 ALA A C 1
ATOM 716 O O . ALA A 1 90 ? 2.874 -24.105 -5.558 1.00 58.31 90 ALA A O 1
ATOM 717 N N . GLY A 1 91 ? 2.424 -24.093 -3.360 1.00 57.12 91 GLY A N 1
ATOM 718 C CA . GLY A 1 91 ? 1.353 -23.095 -3.453 1.00 57.12 91 GLY A CA 1
ATOM 719 C C . GLY A 1 91 ? 1.851 -21.704 -3.860 1.00 57.12 91 GLY A C 1
ATOM 720 O O . GLY A 1 91 ? 1.171 -20.989 -4.590 1.00 57.12 91 GLY A O 1
ATOM 721 N N . ALA A 1 92 ? 3.071 -21.334 -3.456 1.00 63.03 92 ALA A N 1
ATOM 722 C CA . ALA A 1 92 ? 3.689 -20.078 -3.887 1.00 63.03 92 ALA A CA 1
ATOM 723 C C . ALA A 1 92 ? 4.061 -20.084 -5.383 1.00 63.03 92 ALA A C 1
ATOM 725 O O . ALA A 1 92 ? 4.029 -19.032 -6.025 1.00 63.03 92 ALA A O 1
ATOM 726 N N . TRP A 1 93 ? 4.397 -21.252 -5.945 1.00 63.25 93 TRP A N 1
ATOM 727 C CA . TRP A 1 93 ? 4.601 -21.410 -7.387 1.00 63.25 93 TRP A CA 1
ATOM 728 C C . TRP A 1 93 ? 3.291 -21.255 -8.156 1.00 63.25 93 TRP A C 1
ATOM 730 O O . TRP A 1 93 ? 3.273 -20.542 -9.158 1.00 63.25 93 TRP A O 1
ATOM 740 N N . ASP A 1 94 ? 2.199 -21.841 -7.666 1.00 60.94 94 ASP A N 1
ATOM 741 C CA . ASP A 1 94 ? 0.883 -21.703 -8.298 1.00 60.94 94 ASP A CA 1
ATOM 742 C C . ASP A 1 94 ? 0.412 -20.241 -8.337 1.00 60.94 94 ASP A C 1
ATOM 744 O O . ASP A 1 94 ? -0.061 -19.778 -9.378 1.00 60.94 94 ASP A O 1
ATOM 748 N N . ASP A 1 95 ? 0.634 -19.472 -7.266 1.00 60.38 95 ASP A N 1
ATOM 749 C CA . ASP A 1 95 ? 0.326 -18.035 -7.238 1.00 60.38 95 ASP A CA 1
ATOM 750 C C . ASP A 1 95 ? 1.199 -17.222 -8.218 1.00 60.38 95 ASP A C 1
ATOM 752 O O . ASP A 1 95 ? 0.727 -16.263 -8.837 1.00 60.38 95 ASP A O 1
ATOM 756 N N . LEU A 1 96 ? 2.461 -17.619 -8.420 1.00 63.66 96 LEU A N 1
ATOM 757 C CA . LEU A 1 96 ? 3.363 -17.015 -9.411 1.00 63.66 96 LEU A CA 1
ATOM 758 C C . LEU A 1 96 ? 2.921 -17.306 -10.851 1.00 63.66 96 LEU A C 1
ATOM 760 O O . LEU A 1 96 ? 2.965 -16.411 -11.699 1.00 63.66 96 LEU A O 1
ATOM 764 N N . PHE A 1 97 ? 2.461 -18.528 -11.128 1.00 60.59 97 PHE A N 1
ATOM 765 C CA . PHE A 1 97 ? 1.922 -18.893 -12.438 1.00 60.59 97 PHE A CA 1
ATOM 766 C C . PHE A 1 97 ? 0.548 -18.265 -12.697 1.00 60.59 97 PHE A C 1
ATOM 768 O O . PHE A 1 97 ? 0.261 -17.897 -13.835 1.00 60.59 97 PHE A O 1
ATOM 775 N N . ALA A 1 98 ? -0.269 -18.062 -11.661 1.00 61.16 98 ALA A N 1
ATOM 776 C CA . ALA A 1 98 ? -1.554 -17.370 -11.763 1.00 61.16 98 ALA A CA 1
ATOM 777 C C . ALA A 1 98 ? -1.411 -15.851 -11.988 1.00 61.16 98 ALA A C 1
ATOM 779 O O . ALA A 1 98 ? -2.296 -15.229 -12.577 1.00 61.16 98 ALA A O 1
ATOM 780 N N . ALA A 1 99 ? -0.300 -15.246 -11.551 1.00 61.66 99 ALA A N 1
ATOM 781 C CA . ALA A 1 99 ? -0.007 -13.825 -11.752 1.00 61.66 99 ALA A CA 1
ATOM 782 C C . ALA A 1 99 ? 0.529 -13.489 -13.159 1.00 61.66 99 ALA A C 1
ATOM 784 O O . ALA A 1 99 ? 0.627 -12.312 -13.519 1.00 61.66 99 ALA A O 1
ATOM 785 N N . LEU A 1 100 ? 0.877 -14.497 -13.964 1.00 63.22 100 LEU A N 1
ATOM 786 C CA . LEU A 1 100 ? 1.304 -14.309 -15.346 1.00 63.22 100 LEU A CA 1
ATOM 787 C C . LEU A 1 100 ? 0.068 -14.134 -16.250 1.00 63.22 100 LEU A C 1
ATOM 789 O O . LEU A 1 100 ? -0.771 -15.029 -16.316 1.00 63.22 100 LEU A O 1
ATOM 793 N N . PRO A 1 101 ? -0.059 -13.021 -16.999 1.00 62.94 101 PRO A N 1
ATOM 794 C CA . PRO A 1 101 ? -1.221 -12.733 -17.844 1.00 62.94 101 PRO A CA 1
ATOM 795 C C . PRO A 1 101 ? -1.193 -13.527 -19.163 1.00 62.94 101 PRO A C 1
ATOM 797 O O . PRO A 1 101 ? -1.568 -13.014 -20.217 1.00 62.94 101 PRO A O 1
ATOM 800 N N . PHE A 1 102 ? -0.701 -14.764 -19.131 1.00 62.09 102 PHE A N 1
ATOM 801 C CA . PHE A 1 102 ? -0.545 -15.605 -20.307 1.00 62.09 102 PHE A CA 1
ATOM 802 C C . PHE A 1 102 ? -1.456 -16.828 -20.190 1.00 62.09 102 PHE A C 1
ATOM 804 O O . PHE A 1 102 ? -1.474 -17.488 -19.152 1.00 62.09 102 PHE A O 1
ATOM 811 N N . PRO A 1 103 ? -2.218 -17.164 -21.242 1.00 68.56 103 PRO A N 1
ATOM 812 C CA . PRO A 1 103 ? -3.062 -18.347 -21.223 1.00 68.56 103 PRO A CA 1
ATOM 813 C C . PRO A 1 103 ? -2.192 -19.606 -21.084 1.00 68.56 103 PRO A C 1
ATOM 815 O O . PRO A 1 103 ? -1.180 -19.746 -21.772 1.00 68.56 103 PRO A O 1
ATOM 818 N N . GLN A 1 104 ? -2.611 -20.543 -20.224 1.00 63.34 104 GLN A N 1
ATOM 819 C CA . GLN A 1 104 ? -1.936 -21.826 -19.954 1.00 63.34 104 GLN A CA 1
ATOM 820 C C . GLN A 1 104 ? -1.326 -22.548 -21.179 1.00 63.34 104 GLN A C 1
ATOM 822 O O . GLN A 1 104 ? -0.192 -23.020 -21.060 1.00 63.34 104 GLN A O 1
ATOM 827 N N . PRO A 1 105 ? -1.972 -22.617 -22.366 1.00 70.19 105 PRO A N 1
ATOM 828 C CA . PRO A 1 105 ? -1.358 -23.244 -23.544 1.00 70.19 105 PRO A CA 1
ATOM 829 C C . PRO A 1 105 ? -0.045 -22.585 -24.002 1.00 70.19 105 PRO A C 1
ATOM 831 O O . PRO A 1 105 ? 0.832 -23.269 -24.524 1.00 70.19 105 PRO A O 1
ATOM 834 N N . VAL A 1 106 ? 0.126 -21.276 -23.791 1.00 73.88 106 VAL A N 1
ATOM 835 C CA . VAL A 1 106 ? 1.342 -20.542 -24.182 1.00 73.88 106 VAL A CA 1
ATOM 836 C C . VAL A 1 106 ? 2.507 -20.885 -23.258 1.00 73.88 106 VAL A C 1
ATOM 838 O O . VAL A 1 106 ? 3.626 -21.088 -23.727 1.00 73.88 106 VAL A O 1
ATOM 841 N N . VAL A 1 107 ? 2.242 -21.015 -21.955 1.00 72.25 107 VAL A N 1
ATOM 842 C CA . VAL A 1 107 ? 3.250 -21.439 -20.972 1.00 72.25 107 VAL A CA 1
ATOM 843 C C . VAL A 1 107 ? 3.719 -22.861 -21.278 1.00 72.25 107 VAL A C 1
ATOM 845 O O . VAL A 1 107 ? 4.920 -23.111 -21.307 1.00 72.25 107 VAL A O 1
ATOM 848 N N . ALA A 1 108 ? 2.791 -23.770 -21.597 1.00 75.75 108 ALA A N 1
ATOM 849 C CA . ALA A 1 108 ? 3.119 -25.145 -21.972 1.00 75.75 108 ALA A CA 1
ATOM 850 C C . ALA A 1 108 ? 3.988 -25.223 -23.242 1.00 75.75 108 ALA A C 1
ATOM 852 O O . ALA A 1 108 ? 4.970 -25.965 -23.268 1.00 75.75 108 ALA A O 1
ATOM 853 N N . LEU A 1 109 ? 3.680 -24.425 -24.273 1.00 80.31 109 LEU A N 1
ATOM 854 C CA . LEU A 1 109 ? 4.491 -24.342 -25.495 1.00 80.31 109 LEU A CA 1
ATOM 855 C C . LEU A 1 109 ? 5.912 -23.830 -25.224 1.00 80.31 109 LEU A C 1
ATOM 857 O O . LEU A 1 109 ? 6.871 -24.395 -25.746 1.00 80.31 109 LEU A O 1
ATOM 861 N N . LEU A 1 110 ? 6.062 -22.801 -24.387 1.00 81.50 110 LEU A N 1
ATOM 862 C CA . LEU A 1 110 ? 7.369 -22.264 -23.985 1.00 81.50 110 LEU A CA 1
ATOM 863 C C . LEU A 1 110 ? 8.203 -23.285 -23.202 1.00 81.50 110 LEU A C 1
ATOM 865 O O . LEU A 1 110 ? 9.407 -23.409 -23.436 1.00 81.50 110 LEU A O 1
ATOM 869 N N . LEU A 1 111 ? 7.564 -24.034 -22.303 1.00 84.00 111 LEU A N 1
ATOM 870 C CA . LEU A 1 111 ? 8.208 -25.084 -21.513 1.00 84.00 111 LEU A CA 1
ATOM 871 C C . LEU A 1 111 ? 8.658 -26.249 -22.404 1.00 84.00 111 LEU A C 1
ATOM 873 O O . LEU A 1 111 ? 9.797 -26.697 -22.314 1.00 84.00 111 LEU A O 1
ATOM 877 N N . MET A 1 112 ? 7.810 -26.680 -23.340 1.00 84.56 112 MET A N 1
ATOM 878 C CA . MET A 1 112 ? 8.178 -27.701 -24.325 1.00 84.56 112 MET A CA 1
ATOM 879 C C . MET A 1 112 ? 9.326 -27.233 -25.226 1.00 84.56 112 MET A C 1
ATOM 881 O O . MET A 1 112 ? 10.283 -27.974 -25.436 1.00 84.56 112 MET A O 1
ATOM 885 N N . ALA A 1 113 ? 9.274 -25.993 -25.721 1.00 85.31 113 ALA A N 1
ATOM 886 C CA . ALA A 1 113 ? 10.320 -25.436 -26.574 1.00 85.31 113 ALA A CA 1
ATOM 887 C C . ALA A 1 113 ? 11.670 -25.332 -25.850 1.00 85.31 113 ALA A C 1
ATOM 889 O O . ALA A 1 113 ? 12.703 -25.656 -26.435 1.00 85.31 113 ALA A O 1
ATOM 890 N N . THR A 1 114 ? 11.672 -24.929 -24.576 1.00 86.94 114 THR A N 1
ATOM 891 C CA . THR A 1 114 ? 12.897 -24.863 -23.764 1.00 86.94 114 THR A CA 1
ATOM 892 C C . THR A 1 114 ? 13.463 -26.248 -23.467 1.00 86.94 114 THR A C 1
ATOM 894 O O . THR A 1 114 ? 14.665 -26.443 -23.630 1.00 86.94 114 THR A O 1
ATOM 897 N N . VAL A 1 115 ? 12.629 -27.236 -23.128 1.00 90.25 115 VAL A N 1
ATOM 898 C CA . VAL A 1 115 ? 13.081 -28.625 -22.927 1.00 90.25 115 VAL A CA 1
ATOM 899 C C . VAL A 1 115 ? 13.703 -29.195 -24.204 1.00 90.25 115 VAL A C 1
ATOM 901 O O . VAL A 1 115 ? 14.803 -29.741 -24.154 1.00 90.25 115 VAL A O 1
ATOM 904 N N . VAL A 1 116 ? 13.054 -29.019 -25.359 1.00 88.38 116 VAL A N 1
ATOM 905 C CA . VAL A 1 116 ? 13.586 -29.484 -26.650 1.00 88.38 116 VAL A CA 1
ATOM 906 C C . VAL A 1 116 ? 14.917 -28.799 -26.981 1.00 88.38 116 VAL A C 1
ATOM 908 O O . VAL A 1 116 ? 15.865 -29.478 -27.365 1.00 88.38 116 VAL A O 1
ATOM 911 N N . MET A 1 117 ? 15.030 -27.484 -26.771 1.00 88.06 117 MET A N 1
ATOM 912 C CA . MET A 1 117 ? 16.287 -26.738 -26.942 1.00 88.06 117 MET A CA 1
ATOM 913 C C . MET A 1 117 ? 17.420 -27.295 -26.073 1.00 88.06 117 MET A C 1
ATOM 915 O O . MET A 1 117 ? 18.524 -27.504 -26.570 1.00 88.06 117 MET A O 1
ATOM 919 N N . VAL A 1 118 ? 17.150 -27.560 -24.792 1.00 88.75 118 VAL A N 1
ATOM 920 C CA . VAL A 1 118 ? 18.148 -28.090 -23.850 1.00 88.75 118 VAL A CA 1
ATOM 921 C C . VAL A 1 118 ? 18.588 -29.496 -24.252 1.00 88.75 118 VAL A C 1
ATOM 923 O O . VAL A 1 118 ? 19.779 -29.786 -24.239 1.00 88.75 118 VAL A O 1
ATOM 926 N N . VAL A 1 119 ? 17.653 -30.352 -24.66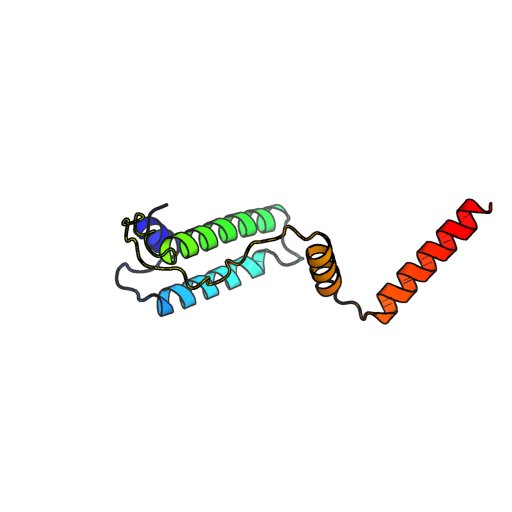8 1.00 89.75 119 VAL A N 1
ATOM 927 C CA . VAL A 1 119 ? 17.965 -31.703 -25.155 1.00 89.75 119 VAL A CA 1
ATOM 928 C C . VAL A 1 119 ? 18.840 -31.642 -26.408 1.00 89.75 119 VAL A C 1
ATOM 930 O O . VAL A 1 119 ? 19.869 -32.308 -26.454 1.00 89.75 119 VAL A O 1
ATOM 933 N N . ILE A 1 120 ? 18.495 -30.801 -27.390 1.00 89.12 120 ILE A N 1
ATOM 934 C CA . ILE A 1 120 ? 19.302 -30.608 -28.608 1.00 89.12 120 ILE A CA 1
ATOM 935 C C . ILE A 1 120 ? 20.706 -30.094 -28.263 1.00 89.12 120 ILE A C 1
ATOM 937 O O . ILE A 1 120 ? 21.680 -30.540 -28.862 1.00 89.12 120 ILE A O 1
ATOM 941 N N . PHE A 1 121 ? 20.816 -29.172 -27.306 1.00 85.12 121 PHE A N 1
ATOM 942 C CA . PHE A 1 121 ? 22.099 -28.628 -26.868 1.00 85.12 121 PHE A CA 1
ATOM 943 C C . PHE A 1 121 ? 22.966 -29.667 -26.145 1.00 85.12 121 PHE A C 1
ATOM 945 O O . PHE A 1 121 ? 24.174 -29.663 -26.326 1.00 85.12 121 PHE A O 1
ATOM 952 N N . LEU A 1 122 ? 22.365 -30.568 -25.361 1.00 84.44 122 LEU A N 1
ATOM 953 C CA . LEU A 1 122 ? 23.074 -31.644 -24.653 1.00 84.44 122 LEU A CA 1
ATOM 954 C C . LEU A 1 122 ? 23.471 -32.822 -25.556 1.00 84.44 122 LEU A C 1
ATOM 956 O O . LEU A 1 122 ? 24.377 -33.575 -25.212 1.00 84.44 122 LEU A O 1
ATOM 960 N N . LEU A 1 123 ? 22.774 -33.012 -26.678 1.00 80.19 123 LEU A N 1
ATOM 961 C CA . LEU A 1 123 ? 23.075 -34.039 -27.684 1.00 80.19 123 LEU A CA 1
ATOM 962 C C . LEU A 1 123 ? 24.173 -33.624 -28.673 1.00 80.19 123 LEU A C 1
ATOM 964 O O . LEU A 1 123 ? 24.599 -34.455 -29.477 1.00 80.19 123 LEU A O 1
ATOM 968 N N . ARG A 1 124 ? 24.590 -32.358 -28.646 1.00 64.88 124 ARG A N 1
ATOM 969 C CA . ARG A 1 124 ? 25.628 -31.797 -29.508 1.00 64.88 124 ARG A CA 1
ATOM 970 C C . ARG A 1 124 ? 26.956 -31.698 -28.768 1.00 64.88 124 ARG A C 1
ATOM 972 O O . ARG A 1 124 ? 27.983 -31.913 -29.446 1.00 64.88 124 ARG A O 1
#

Sequence (124 aa):
MTKTQARKILGISSSAGLKSAERIYRRECQKVQRHMMPGNTILERQKAQDTLLELTSAWHAMNTKPVKRPVNRKRPVRQTTAPNLPLDLAGAWDDLFAALPFPQPVVALLLMATVVMVVIFLLR

pLDDT: mean 75.04, std 16.21, range [42.09, 92.56]

Radius of gyration: 23.51 Å; chains: 1; bounding box: 41×47×61 Å

Secondary structure (DSSP, 8-state):
--HHHHHHHTT--TT--HHHHHHHHHHHHHHHHHHTSBTB-HHHHHHHHHHHHHHHHHHHHHH-------------------------HHHHHHHHHHTS-S-HHHHHHHHHHHHHHHHHHHT-